Protein AF-A0A7L4GA11-F1 (afdb_monomer)

Sequence (60 aa):
AEHLRGKKHRRLRGLRAQRAEQERRSLFVSGFPRGIAGTELARYFEAFGDVEAVVMDKEK

Mean predicted aligned error: 4.84 Å

Radius of gyration: 17.32 Å; Cα contacts (8 Å, |Δi|>4): 16; chains: 1; bounding box: 38×16×46 Å

Foldseek 3Di:
DVCCPDPVNVVVVVVVVVVVVVVVPDDDDDDDDPPDDQVNVLVVCVVVPHDPDRDDDPPD

pLDDT: mean 92.13, std 9.4, range [50.81, 98.19]

Organism: NCBI:txid2953425

Secondary structure (DSSP, 8-state):
-GGGGSHHHHHHHHHHHHHHHHHHH------PPTT--HHHHHHHHGGGS--------S--

InterPro domains:
  IPR012677 Nucleotide-binding alpha-beta plait domain superfamily [G3DSA:3.30.70.330] (23-60)
  IPR035979 RNA-binding domain superfamily [SSF54928] (8-59)

Structure (mmCIF, N/CA/C/O backbone):
data_AF-A0A7L4GA11-F1
#
_entry.id   AF-A0A7L4GA11-F1
#
loop_
_atom_site.group_PDB
_atom_site.id
_atom_site.type_symbol
_atom_site.label_atom_id
_atom_site.label_alt_id
_atom_site.label_comp_id
_atom_site.label_asym_id
_atom_site.label_entity_id
_atom_site.label_seq_id
_atom_site.pdbx_PDB_ins_code
_atom_site.Cartn_x
_atom_site.Cartn_y
_atom_site.Cartn_z
_atom_site.occupancy
_atom_site.B_iso_or_equiv
_atom_site.auth_seq_id
_atom_site.auth_comp_id
_atom_site.auth_asym_id
_atom_site.auth_atom_id
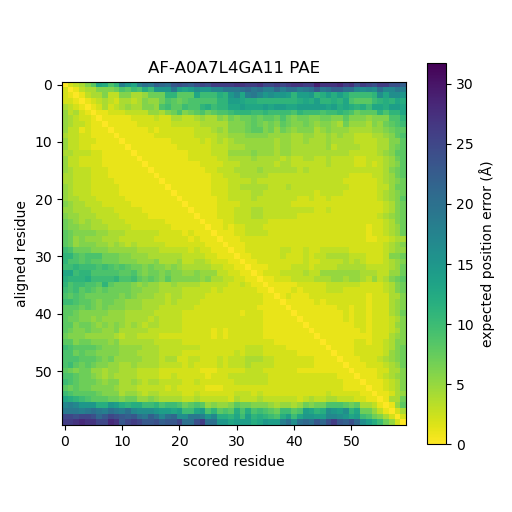_atom_site.pdbx_PDB_model_num
ATOM 1 N N . ALA A 1 1 ? 25.357 7.021 -25.046 1.00 64.88 1 ALA A N 1
ATOM 2 C CA . ALA A 1 1 ? 24.300 6.096 -25.524 1.00 64.88 1 ALA A CA 1
ATOM 3 C C . ALA A 1 1 ? 24.606 4.617 -25.244 1.00 64.88 1 ALA A C 1
ATOM 5 O O . ALA A 1 1 ? 23.699 3.882 -24.870 1.00 64.88 1 ALA A O 1
ATOM 6 N N . GLU A 1 2 ? 25.854 4.155 -25.374 1.00 74.38 2 GLU A N 1
ATOM 7 C CA . GLU A 1 2 ? 26.198 2.734 -25.188 1.00 74.38 2 GLU A CA 1
ATOM 8 C C . GLU A 1 2 ? 25.988 2.216 -23.748 1.00 74.38 2 GLU A C 1
ATOM 10 O O . GLU A 1 2 ? 25.479 1.112 -23.549 1.00 74.38 2 GLU A O 1
ATOM 15 N N . HIS A 1 3 ? 26.236 3.060 -22.735 1.00 81.69 3 HIS A N 1
ATOM 16 C CA . HIS A 1 3 ? 26.026 2.729 -21.316 1.00 81.69 3 HIS A CA 1
ATOM 17 C C . HIS A 1 3 ? 24.572 2.347 -20.966 1.00 81.69 3 HIS A C 1
ATOM 19 O O . HIS A 1 3 ? 24.347 1.628 -19.992 1.00 81.69 3 HIS A O 1
ATOM 25 N N . LEU A 1 4 ? 23.577 2.777 -21.758 1.00 86.12 4 LEU A N 1
ATOM 26 C CA . LEU A 1 4 ? 22.157 2.455 -21.543 1.00 86.12 4 LEU A CA 1
ATOM 27 C C . LEU A 1 4 ? 21.848 0.972 -21.805 1.00 86.12 4 LEU A C 1
ATOM 29 O O . LEU A 1 4 ? 20.910 0.409 -21.238 1.00 86.12 4 LEU A O 1
ATOM 33 N N . ARG A 1 5 ? 22.667 0.310 -22.630 1.00 88.25 5 ARG A N 1
ATOM 34 C CA . ARG A 1 5 ? 22.580 -1.129 -22.915 1.00 88.25 5 ARG A CA 1
ATOM 35 C C . ARG A 1 5 ? 23.451 -1.966 -21.973 1.00 88.25 5 ARG A C 1
ATOM 37 O O . ARG A 1 5 ? 23.520 -3.185 -22.120 1.00 88.25 5 ARG A O 1
ATOM 44 N N . GLY A 1 6 ? 24.091 -1.356 -20.977 1.00 93.69 6 GLY A N 1
ATOM 45 C CA . GLY A 1 6 ? 24.850 -2.081 -19.964 1.00 93.69 6 GLY A CA 1
ATOM 46 C C . GLY A 1 6 ? 23.941 -2.849 -18.996 1.00 93.69 6 GLY A C 1
ATOM 47 O O . GLY A 1 6 ? 22.895 -2.350 -18.573 1.00 93.69 6 GLY A O 1
ATOM 48 N N . LYS A 1 7 ? 24.364 -4.049 -18.574 1.00 93.81 7 LYS A N 1
ATOM 49 C CA . LYS A 1 7 ? 23.636 -4.875 -17.585 1.00 93.81 7 LYS 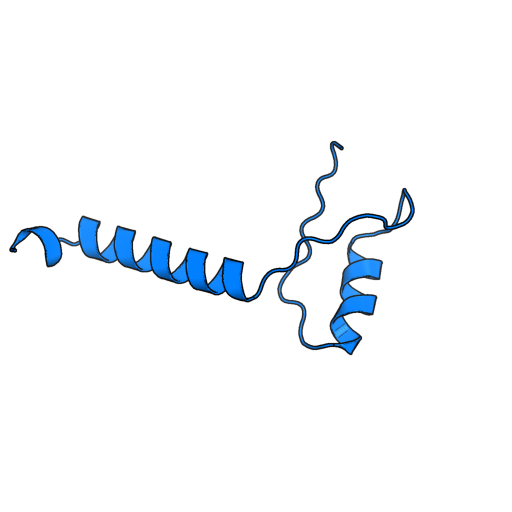A CA 1
ATOM 50 C C . LYS A 1 7 ? 23.366 -4.110 -16.280 1.00 93.81 7 LYS A C 1
ATOM 52 O O . LYS A 1 7 ? 22.258 -4.173 -15.753 1.00 93.81 7 LYS A O 1
ATOM 57 N N . LYS A 1 8 ? 24.352 -3.340 -15.796 1.00 95.25 8 LYS A N 1
ATOM 58 C CA . LYS A 1 8 ? 24.222 -2.492 -14.596 1.00 95.25 8 LYS A CA 1
ATOM 59 C C . LYS A 1 8 ? 23.133 -1.426 -14.759 1.00 95.25 8 LYS A C 1
ATOM 61 O O . LYS A 1 8 ? 22.283 -1.303 -13.883 1.00 95.25 8 LYS A O 1
ATOM 66 N N . HIS A 1 9 ? 23.122 -0.708 -15.887 1.00 95.94 9 HIS A N 1
ATOM 67 C CA . HIS A 1 9 ? 22.117 0.324 -16.154 1.00 95.94 9 HIS A CA 1
ATOM 68 C C . HIS A 1 9 ? 20.705 -0.267 -16.201 1.00 95.94 9 HIS A C 1
ATOM 70 O O . HIS A 1 9 ? 19.823 0.212 -15.489 1.00 95.94 9 HIS A O 1
ATOM 76 N N . ARG A 1 10 ? 20.494 -1.345 -16.973 1.00 93.88 10 ARG A N 1
ATOM 77 C CA . ARG A 1 10 ? 19.182 -2.012 -17.047 1.00 93.88 10 ARG A CA 1
ATOM 78 C C . ARG A 1 10 ? 18.693 -2.480 -15.676 1.00 93.88 10 ARG A C 1
ATOM 80 O O . ARG A 1 10 ? 17.535 -2.246 -15.348 1.00 93.88 10 ARG A O 1
ATOM 87 N N . ARG A 1 11 ? 19.571 -3.085 -14.865 1.00 95.69 11 ARG A N 1
ATOM 88 C CA . ARG A 1 11 ? 19.236 -3.529 -13.502 1.00 95.69 11 ARG A CA 1
ATOM 89 C C . ARG A 1 11 ? 18.802 -2.360 -12.620 1.00 95.69 11 ARG A C 1
ATOM 91 O O . ARG A 1 11 ? 17.762 -2.445 -11.977 1.00 95.69 11 ARG A O 1
ATOM 98 N N . LEU A 1 12 ? 19.577 -1.275 -12.602 1.00 96.69 12 LEU A N 1
ATOM 99 C CA . LEU A 1 12 ? 19.251 -0.098 -11.795 1.00 96.69 12 LEU A CA 1
ATOM 100 C C . LEU A 1 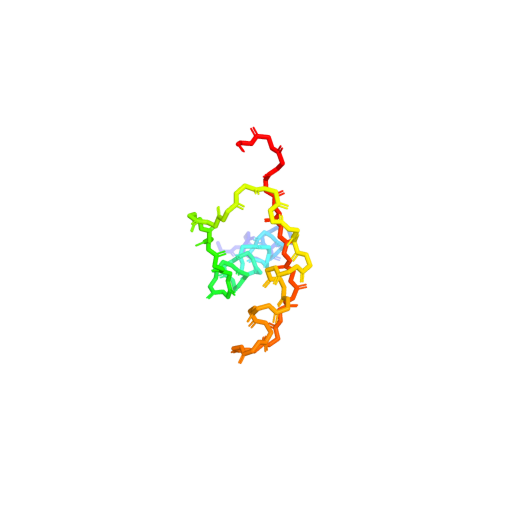12 ? 17.923 0.533 -12.231 1.00 96.69 12 LEU A C 1
ATOM 102 O O . LEU A 1 12 ? 17.115 0.902 -11.383 1.00 96.69 12 LEU A O 1
ATOM 106 N N . ARG A 1 13 ? 17.679 0.624 -13.544 1.00 96.62 13 ARG A N 1
ATOM 107 C CA . ARG A 1 13 ? 16.415 1.135 -14.085 1.00 96.62 13 ARG A CA 1
ATOM 108 C C . ARG A 1 13 ? 15.231 0.258 -13.675 1.00 96.62 13 ARG A C 1
ATOM 110 O O . ARG A 1 13 ? 14.215 0.795 -13.256 1.00 96.62 13 ARG A O 1
ATOM 117 N N . GLY A 1 14 ? 15.382 -1.066 -13.751 1.00 97.38 14 GLY A N 1
ATOM 118 C CA . GLY A 1 14 ? 14.364 -2.020 -13.304 1.00 97.38 14 GLY A CA 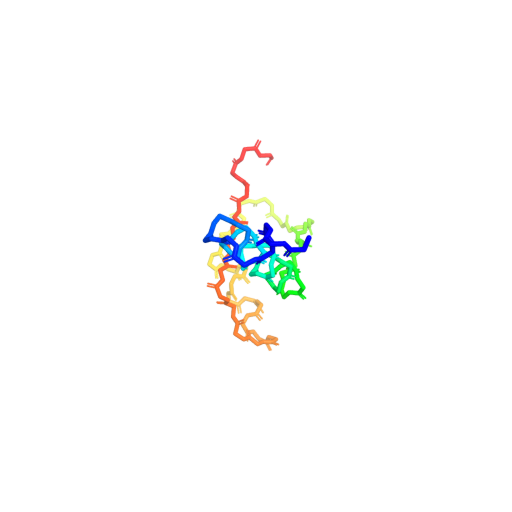1
ATOM 119 C C . GLY A 1 14 ? 14.038 -1.871 -11.817 1.00 97.38 14 GLY A C 1
ATOM 120 O O . GLY A 1 14 ? 12.876 -1.720 -11.465 1.00 97.38 14 GLY A O 1
ATOM 121 N N . LEU A 1 15 ? 15.063 -1.800 -10.959 1.00 98.19 15 LEU A N 1
ATOM 122 C CA . LEU A 1 15 ? 14.896 -1.570 -9.516 1.00 98.19 15 LEU A CA 1
ATOM 123 C C . LEU A 1 15 ? 14.146 -0.269 -9.208 1.00 98.19 15 LEU A C 1
ATOM 125 O O . LEU A 1 15 ? 13.300 -0.240 -8.321 1.00 98.19 15 LEU A O 1
ATOM 129 N N . ARG A 1 16 ? 14.448 0.812 -9.934 1.00 98.00 16 ARG A N 1
ATOM 130 C CA . ARG A 1 16 ? 13.746 2.092 -9.767 1.00 98.00 16 ARG A CA 1
ATOM 131 C C . ARG A 1 16 ? 12.288 2.010 -10.205 1.00 98.00 16 ARG A C 1
ATOM 133 O O . ARG A 1 16 ? 11.435 2.511 -9.488 1.00 98.00 16 ARG A O 1
ATOM 140 N N . ALA A 1 17 ? 12.007 1.364 -11.336 1.00 98.12 17 ALA A N 1
ATOM 141 C CA . ALA A 1 17 ? 10.637 1.168 -11.804 1.00 98.12 17 ALA A CA 1
ATOM 142 C C . ALA A 1 17 ? 9.815 0.325 -10.815 1.00 98.12 17 ALA A C 1
ATOM 144 O O . ALA A 1 17 ? 8.684 0.681 -10.510 1.00 98.12 17 ALA A O 1
ATOM 145 N N . GLN A 1 18 ? 10.407 -0.740 -10.263 1.00 97.75 18 GLN A N 1
ATOM 146 C CA . GLN A 1 18 ? 9.754 -1.571 -9.252 1.00 97.75 18 GLN A CA 1
ATOM 147 C C . GLN A 1 18 ? 9.426 -0.774 -7.982 1.00 97.75 18 GLN A C 1
ATOM 149 O O . GLN A 1 18 ? 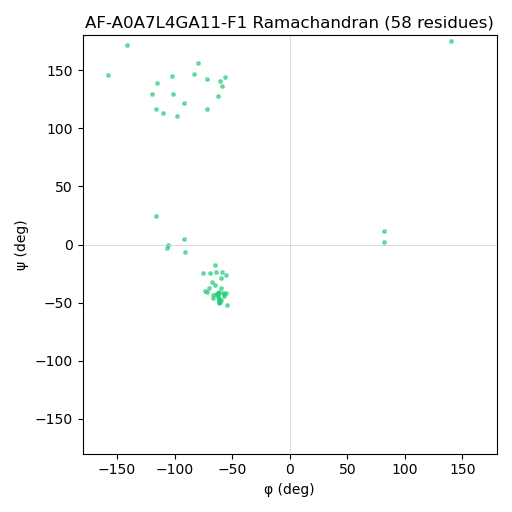8.309 -0.860 -7.487 1.00 97.75 18 GLN A O 1
ATOM 154 N N . ARG A 1 19 ? 10.370 0.035 -7.483 1.00 97.25 19 ARG A N 1
ATOM 155 C CA . ARG A 1 19 ? 10.136 0.895 -6.310 1.00 97.25 19 ARG A CA 1
ATOM 156 C C . ARG A 1 19 ? 9.072 1.953 -6.567 1.00 97.25 19 ARG A C 1
ATOM 158 O O . ARG A 1 19 ? 8.212 2.137 -5.723 1.00 97.25 19 ARG A O 1
ATOM 165 N N . ALA A 1 20 ? 9.095 2.590 -7.735 1.00 98.00 20 ALA A N 1
ATOM 166 C CA . ALA A 1 20 ? 8.089 3.583 -8.096 1.00 98.00 20 ALA A CA 1
ATOM 167 C C . ALA A 1 20 ? 6.679 2.971 -8.150 1.00 98.00 20 ALA A C 1
ATOM 169 O O . ALA A 1 20 ? 5.728 3.581 -7.673 1.00 98.00 20 ALA A O 1
ATOM 170 N N . GLU A 1 21 ? 6.536 1.756 -8.691 1.00 97.81 21 GLU A N 1
ATOM 171 C CA . GLU A 1 21 ? 5.233 1.083 -8.711 1.00 97.81 21 GLU A CA 1
ATOM 172 C C . GLU A 1 21 ? 4.788 0.643 -7.312 1.00 97.81 21 GLU A C 1
ATOM 174 O O . GLU A 1 21 ? 3.608 0.768 -6.989 1.00 97.81 21 GLU A O 1
ATOM 179 N N . GLN A 1 22 ? 5.721 0.191 -6.468 1.00 96.62 22 GLN A N 1
ATOM 180 C CA . GLN A 1 22 ? 5.436 -0.120 -5.067 1.00 96.62 22 GLN A CA 1
ATOM 181 C C . GLN A 1 22 ? 4.966 1.127 -4.306 1.00 96.62 22 GLN A C 1
ATOM 183 O O . GLN A 1 22 ? 3.929 1.082 -3.650 1.00 96.62 22 GLN A O 1
ATOM 188 N N . GLU A 1 23 ? 5.682 2.248 -4.418 1.00 96.44 23 GLU A N 1
ATOM 189 C CA . GLU A 1 23 ? 5.317 3.526 -3.791 1.00 96.44 23 GLU A CA 1
ATOM 190 C C . GLU A 1 23 ? 3.924 3.985 -4.230 1.00 96.44 23 GLU A C 1
ATOM 192 O O . GLU A 1 23 ? 3.113 4.381 -3.398 1.00 96.44 23 GLU A O 1
ATOM 197 N N . ARG A 1 24 ? 3.605 3.855 -5.524 1.00 97.69 24 ARG A N 1
ATOM 198 C CA . ARG A 1 24 ? 2.310 4.260 -6.091 1.00 97.69 24 ARG A CA 1
ATOM 199 C C . ARG A 1 24 ? 1.121 3.458 -5.549 1.00 97.69 24 ARG A C 1
ATOM 201 O O . ARG A 1 24 ? -0.004 3.946 -5.608 1.00 97.69 24 ARG A O 1
ATOM 208 N N . ARG A 1 25 ? 1.358 2.240 -5.053 1.00 96.75 25 ARG A N 1
ATOM 209 C CA . ARG A 1 25 ? 0.336 1.339 -4.486 1.00 96.75 25 ARG A CA 1
ATOM 210 C C . ARG A 1 25 ? 0.390 1.240 -2.961 1.00 96.75 25 ARG A C 1
ATOM 212 O O . ARG A 1 25 ? -0.402 0.508 -2.380 1.00 96.75 25 ARG A O 1
ATOM 219 N N . SER A 1 26 ? 1.319 1.942 -2.317 1.00 96.69 26 SER A N 1
ATOM 220 C CA . SER A 1 26 ? 1.518 1.878 -0.869 1.00 96.69 26 SER A CA 1
ATOM 221 C C . SER A 1 26 ? 0.912 3.097 -0.185 1.00 96.69 26 SER A C 1
ATOM 223 O O . SER A 1 26 ? 0.969 4.209 -0.707 1.00 96.69 26 SER A O 1
ATOM 225 N N . LEU A 1 27 ? 0.369 2.898 1.015 1.00 95.75 27 LEU A N 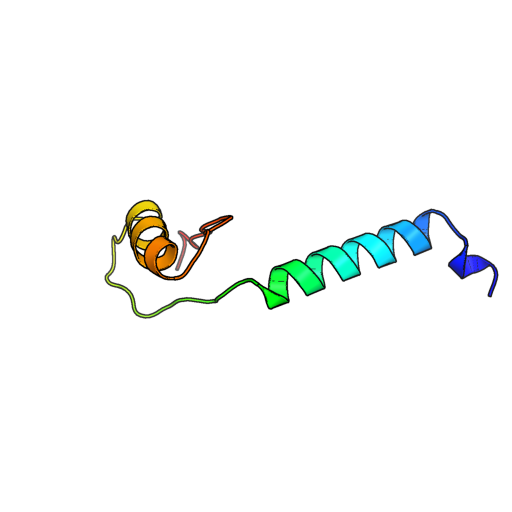1
ATOM 226 C CA . LEU A 1 27 ? -0.182 3.967 1.842 1.00 95.75 27 LEU A CA 1
ATOM 227 C C . LEU A 1 27 ? 0.635 4.113 3.125 1.00 95.75 27 LEU A C 1
ATOM 229 O O . LEU A 1 27 ? 1.007 3.122 3.751 1.00 95.75 27 LEU A O 1
ATOM 233 N N . PHE A 1 28 ? 0.876 5.358 3.538 1.00 94.69 28 PHE A N 1
ATOM 234 C CA . PHE A 1 28 ? 1.350 5.656 4.886 1.00 94.69 28 PHE A CA 1
ATOM 235 C C . PHE A 1 28 ? 0.144 5.925 5.785 1.00 94.69 28 PHE A C 1
ATOM 237 O O . PHE A 1 28 ? -0.645 6.831 5.512 1.00 94.69 28 PHE A O 1
ATOM 244 N N . VAL A 1 29 ? 0.007 5.142 6.852 1.00 93.44 29 VAL A N 1
ATOM 245 C CA . VAL A 1 29 ? -1.129 5.213 7.776 1.00 93.44 29 VAL A CA 1
ATOM 246 C C . VAL A 1 29 ? -0.610 5.552 9.168 1.00 93.44 29 VAL A C 1
ATOM 248 O O . VAL A 1 29 ? 0.319 4.919 9.663 1.00 93.44 29 VAL A O 1
ATOM 251 N N . SER A 1 30 ? -1.209 6.556 9.803 1.00 92.88 30 SER A N 1
ATOM 252 C CA . SER A 1 30 ? -0.892 6.995 11.164 1.00 92.88 30 SER A CA 1
ATOM 253 C C . SER A 1 30 ? -2.171 7.383 11.914 1.00 92.88 30 SER A C 1
ATOM 255 O O . SER A 1 30 ? -3.253 7.419 11.330 1.00 92.88 30 SER A O 1
ATOM 257 N N . GLY A 1 31 ? -2.068 7.638 13.224 1.00 92.62 31 GLY A N 1
ATOM 258 C CA . GLY A 1 31 ? -3.216 8.033 14.055 1.00 92.62 31 GLY A CA 1
ATOM 259 C C . GLY A 1 31 ? -4.096 6.875 14.542 1.00 92.62 31 GLY A C 1
ATOM 260 O O . GLY A 1 31 ? -5.177 7.114 15.072 1.00 92.62 31 GLY A O 1
ATOM 261 N N . PHE A 1 32 ? -3.644 5.628 14.391 1.00 91.94 32 PHE A N 1
ATOM 262 C CA . PHE A 1 32 ? -4.308 4.454 14.958 1.00 91.94 32 PHE A CA 1
ATOM 263 C C . PHE A 1 32 ? -3.992 4.284 16.461 1.00 91.94 32 PHE A C 1
ATOM 265 O O . PHE A 1 32 ? -2.959 4.774 16.932 1.00 91.94 32 PHE A O 1
ATOM 272 N N . PRO A 1 33 ? -4.853 3.592 17.236 1.00 92.12 33 PRO A N 1
ATOM 273 C CA . PRO A 1 33 ? -4.619 3.342 18.657 1.00 92.12 33 PRO A CA 1
ATOM 274 C C . PRO A 1 33 ? -3.290 2.628 18.932 1.00 92.12 33 PRO A C 1
ATOM 276 O O . PRO A 1 33 ? -2.877 1.737 18.189 1.00 92.12 33 PRO A O 1
ATOM 279 N N . ARG A 1 34 ? -2.629 2.979 20.043 1.00 89.06 34 ARG A N 1
ATOM 280 C CA . ARG A 1 34 ? -1.420 2.265 20.485 1.00 89.06 34 ARG A CA 1
ATOM 281 C C . ARG A 1 34 ? -1.740 0.794 20.751 1.00 89.06 34 ARG A C 1
ATOM 283 O O . ARG A 1 34 ? -2.774 0.483 21.331 1.00 89.06 34 ARG A O 1
ATOM 290 N N . GLY A 1 35 ? -0.816 -0.085 20.371 1.00 89.69 35 GLY A N 1
ATOM 291 C CA . GLY A 1 35 ? -0.954 -1.529 20.569 1.00 89.69 35 GLY A CA 1
ATOM 292 C C . GLY A 1 35 ? -1.799 -2.246 19.516 1.00 89.69 35 GLY A C 1
ATOM 293 O O . GLY A 1 35 ? -1.952 -3.457 19.635 1.00 89.69 35 GLY A O 1
ATOM 294 N N . ILE A 1 36 ? -2.306 -1.544 18.490 1.00 92.50 36 ILE A N 1
ATOM 295 C CA . ILE A 1 36 ? -2.978 -2.206 17.365 1.00 92.50 36 ILE A CA 1
ATOM 296 C C . ILE A 1 36 ? -2.016 -3.185 16.684 1.00 92.50 36 ILE A C 1
ATOM 298 O O . ILE A 1 36 ? -0.839 -2.872 16.452 1.00 92.50 36 ILE A O 1
ATOM 302 N N . ALA A 1 37 ? -2.508 -4.376 16.365 1.00 92.81 37 ALA A N 1
ATOM 303 C CA . ALA A 1 37 ? -1.706 -5.375 15.678 1.00 92.81 37 ALA 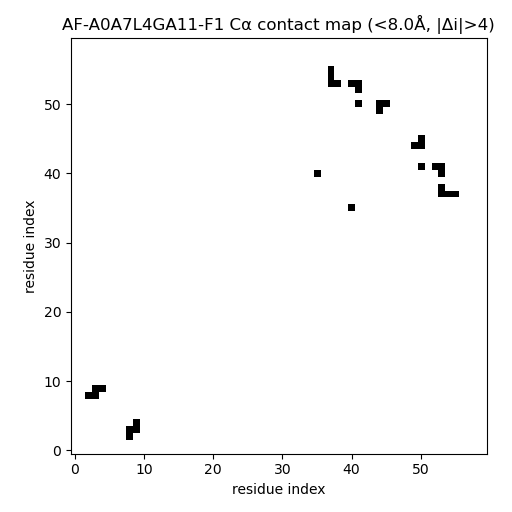A CA 1
ATOM 304 C C . ALA A 1 37 ? -1.708 -5.123 14.163 1.00 92.81 37 ALA A C 1
ATOM 306 O O . ALA A 1 37 ? -2.717 -4.736 13.573 1.00 92.81 37 ALA A O 1
ATOM 307 N N . GLY A 1 38 ? -0.599 -5.434 13.490 1.00 93.38 38 GLY A N 1
ATOM 308 C CA . GLY A 1 38 ? -0.518 -5.318 12.027 1.00 93.38 38 GLY A CA 1
ATOM 309 C C . GLY A 1 38 ? -1.552 -6.179 11.298 1.00 93.38 38 GLY A C 1
ATOM 310 O O . GLY A 1 38 ? -2.029 -5.799 10.235 1.00 93.38 38 GLY A O 1
ATOM 311 N N . THR A 1 39 ? -1.962 -7.297 11.902 1.00 95.06 39 THR A N 1
ATOM 312 C CA . THR A 1 39 ? -3.034 -8.163 11.394 1.00 95.06 39 THR A CA 1
ATOM 313 C C . THR A 1 39 ? -4.409 -7.499 11.445 1.00 95.06 39 THR A C 1
ATOM 315 O O . THR A 1 39 ? -5.238 -7.759 10.580 1.00 95.06 39 THR A O 1
ATOM 318 N N . GLU A 1 40 ? -4.664 -6.632 12.429 1.00 95.69 40 GLU A N 1
ATOM 319 C CA . GLU A 1 40 ? -5.918 -5.871 12.503 1.00 95.69 40 GLU A CA 1
ATOM 320 C C . GLU A 1 40 ? -5.963 -4.793 11.420 1.00 95.69 40 GLU A C 1
ATOM 322 O O . GLU A 1 40 ? -6.988 -4.632 10.760 1.00 95.69 40 GLU A O 1
ATOM 327 N N . LEU A 1 41 ? -4.836 -4.113 11.179 1.00 95.12 41 LEU A N 1
ATOM 328 C CA . LEU A 1 41 ? -4.704 -3.169 10.068 1.00 95.12 41 LEU A CA 1
ATOM 329 C C . LEU A 1 41 ? -4.894 -3.869 8.716 1.00 95.12 41 LEU A C 1
ATOM 331 O O . LEU A 1 41 ? -5.674 -3.386 7.901 1.00 95.12 41 LEU A O 1
ATOM 335 N N . ALA A 1 42 ? -4.241 -5.016 8.495 1.00 96.38 42 ALA A N 1
ATOM 336 C CA . ALA A 1 42 ? -4.411 -5.803 7.271 1.00 96.38 42 ALA A CA 1
ATOM 337 C C . ALA A 1 42 ? -5.889 -6.137 7.030 1.00 96.38 42 ALA A C 1
ATOM 339 O O . ALA A 1 42 ? -6.437 -5.775 5.993 1.00 96.38 42 ALA A O 1
ATOM 340 N N . ARG A 1 43 ? -6.564 -6.706 8.038 1.00 97.50 43 ARG A N 1
ATOM 341 C CA . ARG A 1 43 ? -7.985 -7.070 7.958 1.00 97.50 43 ARG A CA 1
ATOM 342 C C . ARG A 1 43 ? -8.897 -5.875 7.674 1.00 97.50 43 ARG A C 1
ATOM 344 O O . ARG A 1 43 ? -9.889 -6.015 6.967 1.00 97.50 43 ARG A O 1
ATOM 351 N N . TYR A 1 44 ? -8.600 -4.708 8.244 1.00 96.69 44 TYR A N 1
ATOM 352 C CA . TYR A 1 44 ? -9.365 -3.493 7.965 1.00 96.69 44 TYR A CA 1
ATOM 353 C C . TYR A 1 44 ? -9.188 -3.038 6.510 1.00 96.69 44 TYR A C 1
ATOM 355 O O . TYR A 1 44 ? -10.172 -2.726 5.839 1.00 96.69 44 TYR A O 1
ATOM 363 N N . PHE A 1 45 ? -7.950 -3.013 6.008 1.00 97.00 45 PHE A N 1
ATOM 364 C CA . PHE A 1 45 ? -7.658 -2.545 4.652 1.00 97.00 45 PHE A CA 1
ATOM 365 C C . PHE A 1 45 ? -8.047 -3.546 3.554 1.00 97.00 45 PHE A C 1
ATOM 367 O O . PHE A 1 45 ? -8.377 -3.106 2.456 1.00 97.00 45 PHE A O 1
ATOM 374 N N . GLU A 1 46 ? -8.123 -4.846 3.861 1.00 97.94 46 GLU A N 1
ATOM 375 C CA . GLU A 1 46 ? -8.656 -5.885 2.962 1.00 97.94 46 GLU A CA 1
ATOM 376 C C . GLU A 1 46 ? -10.084 -5.579 2.477 1.00 97.94 46 GLU A C 1
ATOM 378 O O . GLU A 1 46 ? -10.466 -5.967 1.374 1.00 97.94 46 GLU A O 1
ATOM 383 N N . ALA A 1 47 ? -10.870 -4.815 3.245 1.00 97.94 47 ALA A N 1
ATOM 384 C CA . ALA A 1 47 ? -12.198 -4.365 2.824 1.00 97.94 47 ALA A CA 1
ATOM 385 C C . ALA A 1 47 ? -12.177 -3.413 1.607 1.00 97.94 47 ALA A C 1
ATOM 387 O O . ALA A 1 47 ? -13.209 -3.220 0.965 1.00 97.94 47 ALA A O 1
ATOM 388 N N . PHE A 1 48 ? -11.024 -2.816 1.288 1.00 96.69 48 PHE A N 1
ATOM 389 C CA . PHE A 1 48 ? -10.840 -1.868 0.182 1.00 96.69 48 PHE A CA 1
ATOM 390 C C . PHE A 1 48 ? -10.069 -2.469 -1.004 1.00 96.69 48 PHE A C 1
ATOM 392 O O . PHE A 1 48 ? -9.907 -1.801 -2.027 1.00 96.69 48 PHE A O 1
ATOM 399 N N . GLY A 1 49 ? -9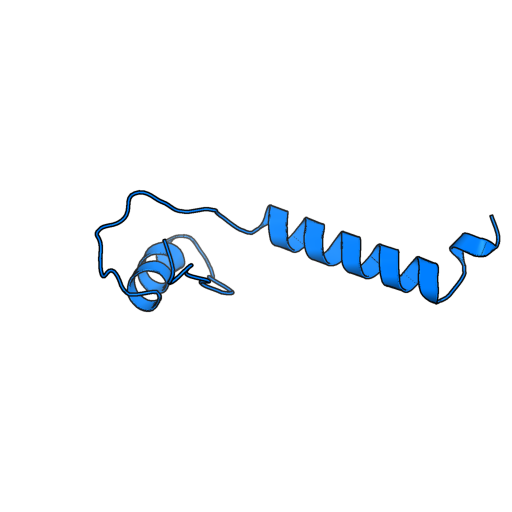.607 -3.714 -0.880 1.00 96.44 49 GLY A N 1
ATOM 400 C CA . GLY A 1 49 ? -8.829 -4.425 -1.889 1.00 96.44 49 GLY A CA 1
ATOM 401 C C . GLY A 1 49 ? -7.704 -5.251 -1.271 1.00 96.44 49 GLY A C 1
ATOM 402 O O . GLY A 1 49 ? -7.456 -5.188 -0.070 1.00 96.44 49 GLY A O 1
ATOM 403 N N . ASP A 1 50 ? -7.010 -6.019 -2.108 1.00 97.06 50 ASP A N 1
ATOM 404 C CA . ASP A 1 50 ? -5.945 -6.913 -1.654 1.00 97.06 50 ASP A CA 1
ATOM 405 C C . ASP A 1 50 ? -4.792 -6.136 -0.999 1.00 97.06 50 ASP A C 1
ATOM 407 O O . ASP A 1 50 ? -4.216 -5.214 -1.586 1.00 97.06 50 ASP A O 1
ATOM 411 N N . VAL A 1 51 ? -4.421 -6.545 0.215 1.00 97.31 51 VAL A N 1
ATOM 412 C CA . VAL A 1 51 ? -3.284 -5.984 0.951 1.00 97.31 51 VAL A CA 1
ATOM 413 C C . VAL A 1 51 ? -2.072 -6.891 0.758 1.00 97.31 51 VAL A C 1
ATOM 415 O O . VAL A 1 51 ? -2.026 -8.000 1.279 1.00 97.31 51 VAL A O 1
ATOM 418 N N . GLU A 1 52 ? -1.062 -6.412 0.029 1.00 96.50 52 GLU A N 1
ATOM 419 C CA . GLU A 1 52 ? 0.148 -7.202 -0.246 1.00 96.50 52 GLU A CA 1
ATOM 420 C C . GLU A 1 52 ? 1.066 -7.325 0.983 1.00 96.50 52 GLU A C 1
ATOM 422 O O . GLU A 1 52 ? 1.628 -8.388 1.243 1.00 96.50 52 GLU A O 1
ATOM 427 N N . ALA A 1 53 ? 1.228 -6.247 1.756 1.00 95.31 53 ALA A N 1
ATOM 428 C CA . ALA A 1 53 ? 2.057 -6.246 2.957 1.00 95.31 53 ALA A CA 1
ATOM 429 C C . ALA A 1 53 ? 1.664 -5.126 3.926 1.00 95.31 53 ALA A C 1
ATOM 431 O O . ALA A 1 53 ? 1.348 -4.011 3.514 1.00 95.31 53 ALA A O 1
ATOM 432 N N . VAL A 1 54 ? 1.790 -5.402 5.227 1.00 95.50 54 VAL A N 1
ATOM 433 C CA . VAL A 1 54 ? 1.731 -4.393 6.292 1.00 95.50 54 VAL A CA 1
ATOM 434 C C . VAL A 1 54 ? 3.084 -4.351 6.992 1.00 95.50 54 VAL A C 1
ATOM 436 O O . VAL A 1 54 ? 3.509 -5.329 7.607 1.00 95.50 54 VAL A O 1
ATOM 439 N N . VAL A 1 55 ? 3.764 -3.209 6.900 1.00 93.50 55 VAL A N 1
ATOM 440 C CA . VAL A 1 55 ? 5.042 -2.960 7.576 1.00 93.50 55 VAL A CA 1
ATOM 441 C C . VAL A 1 55 ? 4.802 -1.935 8.673 1.00 93.50 55 VAL A C 1
ATOM 443 O O . VAL A 1 55 ? 4.475 -0.786 8.391 1.00 93.50 55 VAL A O 1
ATOM 446 N N . MET A 1 56 ? 4.950 -2.357 9.927 1.00 91.00 56 MET A N 1
ATOM 447 C CA . MET A 1 56 ? 4.831 -1.475 11.085 1.00 91.00 56 MET A 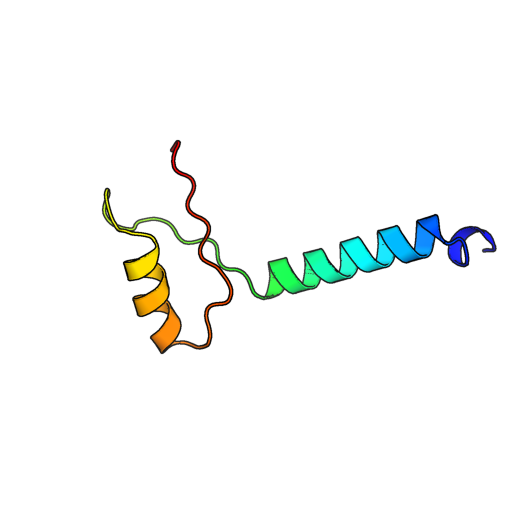CA 1
ATOM 448 C C . MET A 1 56 ? 6.214 -1.110 11.605 1.00 91.00 56 MET A C 1
ATOM 450 O O . MET A 1 56 ? 7.033 -1.996 11.858 1.00 91.00 56 MET A O 1
ATOM 454 N N . ASP A 1 57 ? 6.446 0.185 11.797 1.00 83.44 57 ASP A N 1
ATOM 455 C CA . ASP A 1 57 ? 7.595 0.670 12.554 1.00 83.44 57 ASP A CA 1
ATOM 456 C C . ASP A 1 57 ? 7.351 0.371 14.040 1.00 83.44 57 ASP A C 1
ATOM 458 O O . ASP A 1 57 ? 6.356 0.817 14.611 1.00 83.44 57 ASP A O 1
ATOM 462 N N . LYS A 1 58 ? 8.202 -0.465 14.639 1.00 68.38 58 LYS A N 1
ATOM 463 C CA . LYS A 1 58 ? 8.048 -0.918 16.031 1.00 68.38 58 LYS A CA 1
ATOM 464 C C . LYS A 1 58 ? 8.782 -0.019 17.030 1.00 68.38 58 LYS A C 1
ATOM 466 O O . LYS A 1 58 ? 8.631 -0.235 18.228 1.00 68.38 58 LYS A O 1
ATOM 471 N N . GLU A 1 59 ? 9.557 0.961 16.557 1.00 61.78 59 GLU A N 1
ATOM 472 C CA . GLU A 1 59 ? 10.421 1.809 17.395 1.00 61.78 59 GLU A CA 1
ATOM 473 C C . GLU A 1 59 ? 10.024 3.300 17.397 1.00 61.78 59 GLU A C 1
ATOM 475 O O . GLU A 1 59 ? 10.850 4.162 17.703 1.00 61.78 59 GLU A O 1
ATOM 480 N N . LYS A 1 60 ? 8.756 3.628 17.109 1.00 50.81 60 LYS A N 1
ATOM 481 C CA . LYS A 1 60 ? 8.210 4.991 17.249 1.00 50.81 60 LYS A CA 1
ATOM 482 C C . LYS A 1 60 ? 7.015 5.088 18.186 1.00 50.81 60 LYS A C 1
ATOM 484 O O . LYS A 1 60 ? 6.149 4.188 18.153 1.00 50.81 60 LYS A O 1
#

Solvent-accessible surface area (backbone atoms only — not comparable to full-atom values): 4056 Å² total; per-residue (Å²): 120,72,66,66,76,34,71,69,45,47,50,53,53,51,54,50,52,53,50,52,54,48,56,75,76,55,81,91,84,79,91,70,70,88,87,70,51,64,68,57,54,45,61,60,49,45,77,80,43,91,69,92,78,79,86,76,80,86,88,118